Protein AF-A0A3L7YSU9-F1 (afdb_monomer_lite)

Sequence (69 aa):
MPARAWRLEPVATLHPAADGELQVSPELLQLFTDLLIPKNLHLSLATLLHSRGLADPIHARQFLDRNDR

Radius of gyration: 12.75 Å; chains: 1; bounding box: 34×26×26 Å

Secondary structure (DSSP, 8-state):
------------------SS-----HHHHHHHHHTT--HHHHHHHHHHHHHTT--SHHHHHHHHHHHH-

Structure (mmCIF, N/CA/C/O backbone):
data_AF-A0A3L7YSU9-F1
#
_entry.id   AF-A0A3L7YSU9-F1
#
loop_
_atom_site.group_PDB
_atom_site.id
_atom_site.type_symbol
_atom_site.label_atom_id
_atom_site.label_alt_id
_atom_site.label_comp_id
_atom_site.label_asym_id
_atom_site.label_entity_id
_atom_site.label_seq_id
_atom_site.pdbx_PDB_ins_code
_atom_site.Cartn_x
_atom_site.Cartn_y
_atom_site.Cartn_z
_atom_site.occupancy
_atom_site.B_iso_or_equiv
_atom_site.auth_seq_id
_atom_site.auth_comp_id
_atom_site.auth_asym_id
_atom_site.auth_atom_id
_atom_site.pdbx_PDB_model_num
ATOM 1 N N . MET A 1 1 ? -22.336 7.883 13.971 1.00 43.50 1 MET A N 1
ATOM 2 C CA . MET A 1 1 ? -21.180 7.979 13.054 1.00 43.50 1 MET A CA 1
ATOM 3 C C . MET A 1 1 ? -21.326 6.879 12.015 1.00 43.50 1 MET A C 1
ATOM 5 O O . MET A 1 1 ? -21.307 5.729 12.437 1.00 43.50 1 MET A O 1
ATOM 9 N N . PRO A 1 2 ? -21.585 7.148 10.722 1.00 50.75 2 PRO A N 1
ATOM 10 C CA . PRO A 1 2 ? -21.709 6.061 9.760 1.00 50.75 2 PRO A CA 1
ATOM 11 C C . PRO A 1 2 ? -20.313 5.574 9.350 1.00 50.75 2 PRO A C 1
ATOM 13 O O . PRO A 1 2 ? -19.436 6.372 9.022 1.00 50.75 2 PRO A O 1
ATOM 16 N N . ALA A 1 3 ? -20.108 4.258 9.407 1.00 57.25 3 ALA A N 1
ATOM 17 C CA . ALA A 1 3 ? -18.898 3.596 8.940 1.00 57.25 3 ALA A CA 1
ATOM 18 C C . ALA A 1 3 ? -18.791 3.749 7.412 1.00 57.25 3 ALA A C 1
ATOM 20 O O . ALA A 1 3 ? -19.656 3.290 6.667 1.00 57.25 3 ALA A O 1
ATOM 21 N N . ARG A 1 4 ? -17.744 4.445 6.957 1.00 60.16 4 ARG A N 1
ATOM 22 C CA . ARG A 1 4 ? -17.439 4.711 5.545 1.00 60.16 4 ARG A CA 1
ATOM 23 C C . ARG A 1 4 ? -17.018 3.395 4.879 1.00 60.16 4 ARG A C 1
ATOM 25 O O . ARG A 1 4 ? -15.937 2.877 5.142 1.00 60.16 4 ARG A O 1
ATOM 32 N N . ALA A 1 5 ? -17.911 2.828 4.071 1.00 59.78 5 ALA A N 1
ATOM 33 C CA . ALA A 1 5 ? -17.666 1.611 3.308 1.00 59.78 5 ALA A CA 1
ATOM 34 C C . ALA A 1 5 ? -16.715 1.920 2.146 1.00 59.78 5 ALA A C 1
ATOM 36 O O . ALA A 1 5 ? -17.074 2.627 1.204 1.00 59.78 5 ALA A O 1
ATOM 37 N N . TRP A 1 6 ? -15.493 1.401 2.226 1.00 54.25 6 TRP A N 1
ATOM 38 C CA . TRP A 1 6 ? -14.530 1.430 1.134 1.00 54.25 6 TRP A CA 1
ATOM 39 C C . TRP A 1 6 ? -15.095 0.583 -0.011 1.00 54.25 6 TRP A C 1
ATOM 41 O O . TRP A 1 6 ? -15.188 -0.639 0.109 1.00 54.25 6 TRP A O 1
ATOM 51 N N . ARG A 1 7 ? -15.537 1.220 -1.103 1.00 54.69 7 ARG A N 1
ATOM 52 C CA . ARG A 1 7 ? -15.914 0.490 -2.317 1.00 54.69 7 ARG A CA 1
ATOM 53 C C . ARG A 1 7 ? -14.642 -0.043 -2.966 1.00 54.69 7 ARG A C 1
ATOM 55 O O . ARG A 1 7 ? -13.884 0.707 -3.570 1.00 54.69 7 ARG A O 1
ATOM 62 N N . LEU A 1 8 ? -14.407 -1.338 -2.803 1.00 57.34 8 LEU A N 1
ATOM 63 C CA . LEU A 1 8 ? -13.368 -2.066 -3.516 1.00 57.34 8 LEU A CA 1
ATOM 64 C C . LEU A 1 8 ? -13.876 -2.344 -4.936 1.00 57.34 8 LEU A C 1
ATOM 66 O O . LEU A 1 8 ? -14.619 -3.297 -5.158 1.00 57.34 8 LEU A O 1
ATOM 70 N N . GLU A 1 9 ? -13.508 -1.493 -5.889 1.00 54.53 9 GLU A N 1
ATOM 71 C CA . GLU A 1 9 ? -13.629 -1.820 -7.312 1.00 54.53 9 GLU A CA 1
ATOM 72 C C . GLU A 1 9 ? -12.652 -2.977 -7.617 1.00 54.53 9 GLU A C 1
ATOM 74 O O . GLU A 1 9 ? -11.475 -2.893 -7.241 1.00 54.53 9 GLU A O 1
ATOM 79 N N . PRO A 1 10 ? -13.085 -4.071 -8.269 1.00 56.84 10 PRO A N 1
ATOM 80 C CA . PRO A 1 10 ? -12.216 -5.201 -8.559 1.00 56.84 10 PRO A CA 1
ATOM 81 C C . PRO A 1 10 ? -11.302 -4.841 -9.735 1.00 56.84 10 PRO A C 1
ATOM 83 O O . PRO A 1 10 ? -11.619 -5.094 -10.896 1.00 56.84 10 PRO A O 1
ATOM 86 N N . VAL A 1 11 ? -10.146 -4.241 -9.446 1.00 57.84 11 VAL A N 1
ATOM 87 C CA . VAL A 1 11 ? -9.071 -4.101 -10.436 1.00 57.84 11 VAL A CA 1
ATOM 88 C C . VAL A 1 11 ? -8.460 -5.481 -10.671 1.00 57.84 11 VAL A C 1
ATOM 90 O O . VAL A 1 11 ? -7.589 -5.965 -9.949 1.00 57.84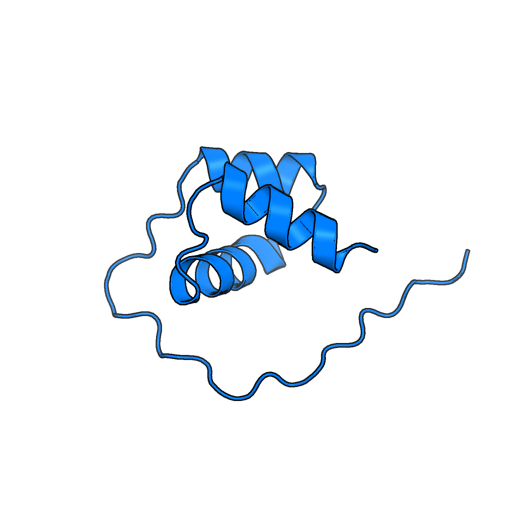 11 VAL A O 1
ATOM 93 N N . ALA A 1 12 ? -8.979 -6.132 -11.706 1.00 58.72 12 ALA A N 1
ATOM 94 C CA . ALA A 1 12 ? -8.411 -7.310 -12.322 1.00 58.72 12 ALA A CA 1
ATOM 95 C C . ALA A 1 12 ? -7.086 -6.944 -13.003 1.00 58.72 12 ALA A C 1
ATOM 97 O O . ALA A 1 12 ? -7.075 -6.348 -14.075 1.00 58.72 12 ALA A O 1
ATOM 98 N N . THR A 1 13 ? -5.978 -7.254 -12.335 1.00 53.84 13 THR A N 1
ATOM 99 C CA . THR A 1 13 ? -4.753 -7.917 -12.834 1.00 53.84 13 THR A CA 1
ATOM 100 C C . THR A 1 13 ? -3.655 -7.662 -11.809 1.00 53.84 13 THR A C 1
ATOM 102 O O . THR A 1 13 ? -2.815 -6.773 -11.945 1.00 53.84 13 THR A O 1
ATOM 105 N N . LEU A 1 14 ? -3.691 -8.453 -10.734 1.00 52.06 14 LEU A N 1
ATOM 106 C CA . LEU A 1 14 ? -2.527 -8.656 -9.881 1.00 52.06 14 LEU A CA 1
ATOM 107 C C . LEU A 1 14 ? -1.417 -9.208 -10.779 1.00 52.06 14 LEU A C 1
ATOM 109 O O . LEU A 1 14 ? -1.445 -10.377 -11.158 1.00 52.06 14 LEU A O 1
ATOM 113 N N . HIS A 1 15 ? -0.475 -8.349 -11.169 1.00 49.66 15 HIS A N 1
ATOM 114 C CA . HIS A 1 15 ? 0.811 -8.830 -11.647 1.00 49.66 15 HIS A CA 1
ATOM 115 C C . HIS A 1 15 ? 1.424 -9.611 -10.482 1.00 49.66 15 HIS A C 1
ATOM 117 O O . HIS A 1 15 ? 1.411 -9.085 -9.362 1.00 49.66 15 HIS A O 1
ATOM 123 N N . PRO A 1 16 ? 1.912 -10.847 -10.691 1.00 48.12 16 PRO A N 1
ATOM 124 C CA . PRO A 1 16 ? 2.702 -11.502 -9.668 1.00 48.12 16 PRO A CA 1
ATOM 125 C C . PRO A 1 16 ? 3.862 -10.553 -9.382 1.00 48.12 16 PRO A C 1
ATOM 127 O O . PRO A 1 16 ? 4.642 -10.237 -10.283 1.00 48.12 16 PRO A O 1
ATOM 130 N N . ALA A 1 17 ? 3.892 -10.003 -8.166 1.00 52.09 17 ALA A N 1
ATOM 131 C CA . ALA A 1 17 ? 5.060 -9.301 -7.680 1.00 52.09 17 ALA A CA 1
ATOM 132 C C . ALA A 1 17 ? 6.217 -10.268 -7.911 1.00 52.09 17 ALA A C 1
ATOM 134 O O . ALA A 1 17 ? 6.180 -11.394 -7.416 1.00 52.09 17 ALA A O 1
ATOM 135 N N . ALA A 1 18 ? 7.138 -9.875 -8.790 1.00 50.78 18 ALA A N 1
ATOM 136 C CA . ALA A 1 18 ? 8.314 -10.661 -9.087 1.00 50.78 18 ALA A CA 1
ATOM 137 C C . ALA A 1 18 ? 8.946 -11.089 -7.758 1.00 50.78 18 ALA A C 1
ATOM 139 O O . ALA A 1 18 ? 9.000 -10.280 -6.835 1.00 50.78 18 ALA A O 1
ATOM 140 N N . ASP A 1 19 ? 9.406 -12.337 -7.689 1.00 49.94 19 ASP A N 1
ATOM 141 C CA . ASP A 1 19 ? 10.134 -13.005 -6.596 1.00 49.94 19 ASP A CA 1
ATOM 142 C C . ASP A 1 19 ? 11.415 -12.275 -6.102 1.00 49.94 19 ASP A C 1
ATOM 144 O O . ASP A 1 19 ? 12.323 -12.883 -5.544 1.00 49.94 19 ASP A O 1
ATOM 148 N N . GLY A 1 20 ? 11.547 -10.966 -6.317 1.00 51.62 20 GLY A N 1
ATOM 149 C CA . GLY A 1 20 ? 12.477 -10.113 -5.595 1.00 51.62 20 GLY A CA 1
ATOM 150 C C . GLY A 1 20 ? 11.762 -9.555 -4.376 1.00 51.62 20 GLY A C 1
ATOM 151 O O . GLY A 1 20 ? 10.707 -8.940 -4.519 1.00 51.62 20 GLY A O 1
ATOM 152 N N . GLU A 1 21 ? 12.319 -9.773 -3.186 1.00 57.50 21 GLU A N 1
ATOM 153 C CA . GLU A 1 21 ? 11.824 -9.174 -1.948 1.00 57.50 21 GLU A CA 1
ATOM 154 C C . GLU A 1 21 ? 11.429 -7.716 -2.193 1.00 57.50 21 GLU A C 1
ATOM 156 O O . GLU A 1 21 ? 12.266 -6.887 -2.562 1.00 57.50 21 GLU A O 1
ATOM 161 N N . LEU A 1 22 ? 10.135 -7.416 -2.051 1.00 65.44 22 LEU A N 1
ATOM 162 C CA . LEU A 1 22 ? 9.626 -6.063 -2.188 1.00 65.44 22 LEU A CA 1
ATOM 163 C C . LEU A 1 22 ? 10.250 -5.231 -1.065 1.00 65.44 22 LEU A C 1
ATOM 165 O O . LEU A 1 22 ? 9.727 -5.177 0.048 1.00 65.44 22 LEU A O 1
ATOM 169 N N . GLN A 1 23 ? 11.387 -4.601 -1.351 1.00 67.06 23 GLN A N 1
ATOM 170 C CA . GLN A 1 23 ? 12.041 -3.689 -0.429 1.00 67.06 23 GLN A CA 1
ATOM 171 C C . GLN A 1 23 ? 11.234 -2.397 -0.405 1.00 67.06 23 GLN A C 1
ATOM 173 O O . GLN A 1 23 ? 11.429 -1.481 -1.204 1.00 67.06 23 GLN A O 1
ATOM 178 N N . VAL A 1 24 ? 10.247 -2.370 0.488 1.00 72.12 24 VAL A N 1
ATOM 179 C CA . VAL A 1 24 ? 9.452 -1.179 0.757 1.00 72.12 24 VAL A CA 1
ATOM 180 C C . VAL A 1 24 ? 10.359 -0.171 1.447 1.00 72.12 24 VAL A C 1
ATOM 182 O O . VAL A 1 24 ? 10.910 -0.457 2.509 1.00 72.12 24 VAL A O 1
ATOM 185 N N . SER A 1 25 ? 10.520 1.004 0.841 1.00 81.19 25 SER A N 1
ATOM 186 C CA . SER A 1 25 ? 11.329 2.064 1.439 1.00 81.19 25 SER A CA 1
ATOM 187 C C . SER A 1 25 ? 10.741 2.458 2.809 1.00 81.19 25 SER A C 1
ATOM 189 O O . SER A 1 25 ? 9.514 2.552 2.955 1.00 81.19 25 SER A O 1
ATOM 191 N N . PRO A 1 26 ? 11.584 2.677 3.834 1.00 84.31 26 PRO A N 1
ATOM 192 C CA . PRO A 1 26 ? 11.118 3.064 5.163 1.00 84.31 26 PRO A CA 1
ATOM 193 C C . PRO A 1 26 ? 10.357 4.397 5.142 1.00 84.31 26 PRO A C 1
ATOM 195 O O . PRO A 1 26 ? 9.420 4.577 5.916 1.00 84.31 26 PRO A O 1
ATOM 198 N N . GLU A 1 27 ? 10.681 5.298 4.215 1.00 88.88 27 GLU A N 1
ATOM 199 C CA . GLU A 1 27 ? 9.963 6.556 3.990 1.00 88.88 27 GLU A CA 1
ATOM 200 C C . GLU A 1 27 ? 8.525 6.315 3.506 1.00 88.88 27 GLU A C 1
ATOM 202 O O . GLU A 1 27 ? 7.600 7.016 3.919 1.00 88.88 27 GLU A O 1
ATOM 207 N N . LEU A 1 28 ? 8.310 5.290 2.675 1.00 88.00 28 LEU A N 1
ATOM 208 C CA . LEU A 1 28 ? 6.979 4.885 2.220 1.00 88.00 28 LEU A CA 1
ATOM 209 C C . LEU A 1 28 ? 6.145 4.294 3.371 1.00 88.00 28 LEU A C 1
ATOM 211 O O . LEU A 1 28 ? 4.960 4.594 3.508 1.00 88.00 28 LEU A O 1
ATOM 215 N N . LEU A 1 29 ? 6.770 3.488 4.236 1.00 88.31 29 LEU A N 1
ATOM 216 C CA . LEU A 1 29 ? 6.124 2.949 5.439 1.00 88.31 29 LEU A CA 1
ATOM 217 C C . LEU A 1 29 ? 5.783 4.053 6.451 1.00 88.31 29 LEU A C 1
ATOM 219 O O . LEU A 1 29 ? 4.711 4.025 7.068 1.00 88.31 29 LEU A O 1
ATOM 223 N N . GLN A 1 30 ? 6.668 5.041 6.602 1.00 90.69 30 GLN A N 1
ATOM 224 C CA . GLN A 1 30 ? 6.416 6.215 7.433 1.00 90.69 30 GLN A CA 1
ATOM 225 C C . GLN A 1 30 ? 5.223 7.007 6.894 1.00 90.69 30 GLN A C 1
ATOM 227 O O . GLN A 1 30 ? 4.305 7.308 7.651 1.00 90.69 30 GLN A O 1
ATOM 232 N N . LEU A 1 31 ? 5.162 7.230 5.579 1.00 90.69 31 LEU A N 1
ATOM 233 C CA . LEU A 1 31 ? 4.026 7.879 4.930 1.00 90.69 31 LEU A CA 1
ATOM 234 C C . LEU A 1 31 ? 2.699 7.160 5.223 1.00 90.69 31 LEU A C 1
ATOM 236 O O . LEU A 1 31 ? 1.700 7.812 5.524 1.00 90.69 31 LEU A O 1
ATOM 240 N N . PHE A 1 32 ? 2.662 5.827 5.149 1.00 91.69 32 PHE A N 1
ATOM 241 C CA . PHE A 1 32 ? 1.447 5.068 5.471 1.00 91.69 32 PHE A CA 1
ATOM 242 C C . PHE A 1 32 ? 1.034 5.225 6.930 1.00 91.69 32 PHE A C 1
ATOM 244 O O . PHE A 1 32 ? -0.157 5.291 7.231 1.00 91.69 32 PHE A O 1
ATOM 251 N N . THR A 1 33 ? 2.016 5.293 7.825 1.00 90.94 33 THR A N 1
ATOM 252 C CA . THR A 1 33 ? 1.790 5.520 9.253 1.00 90.94 33 THR A CA 1
ATOM 253 C C . THR A 1 33 ? 1.231 6.921 9.498 1.00 90.94 33 THR A C 1
ATOM 255 O O . THR A 1 33 ? 0.235 7.056 10.208 1.00 90.94 33 THR A O 1
ATOM 258 N N . ASP A 1 34 ? 1.795 7.941 8.849 1.00 91.62 34 ASP A N 1
ATOM 259 C CA . ASP A 1 34 ? 1.344 9.334 8.948 1.00 91.62 34 ASP A CA 1
ATOM 260 C C . ASP A 1 34 ? -0.070 9.529 8.379 1.00 91.62 34 ASP A C 1
ATOM 262 O O . ASP A 1 34 ? -0.840 10.355 8.867 1.00 91.62 34 ASP A O 1
ATOM 266 N N . LEU A 1 35 ? -0.432 8.748 7.357 1.00 88.94 35 LEU A N 1
ATOM 267 C CA . LEU A 1 35 ? -1.772 8.712 6.766 1.00 88.94 35 LEU A CA 1
ATOM 268 C C . LEU A 1 35 ? -2.752 7.802 7.525 1.00 88.94 35 LEU A C 1
ATOM 270 O O . LEU A 1 35 ? -3.873 7.598 7.064 1.00 88.94 35 LEU A O 1
ATOM 274 N N . LEU A 1 36 ? -2.347 7.245 8.672 1.00 91.31 36 LEU A N 1
ATOM 275 C CA . LEU A 1 36 ? -3.152 6.330 9.488 1.00 91.31 36 LEU A CA 1
ATOM 276 C C . LEU A 1 36 ? -3.682 5.116 8.700 1.00 91.31 36 LEU A C 1
ATOM 278 O O . LEU A 1 36 ? -4.737 4.562 9.021 1.00 91.31 36 LEU A O 1
ATOM 282 N N . ILE A 1 37 ? -2.945 4.674 7.676 1.00 87.69 37 ILE A N 1
ATOM 283 C CA . ILE A 1 37 ? -3.309 3.496 6.890 1.00 87.69 37 ILE A CA 1
ATOM 284 C C . ILE A 1 37 ? -3.143 2.255 7.779 1.00 87.69 37 ILE A C 1
ATOM 286 O O . ILE A 1 37 ? -2.081 2.068 8.385 1.00 87.69 37 ILE A O 1
ATOM 290 N N . PRO A 1 38 ? -4.152 1.368 7.849 1.00 89.31 38 PRO A N 1
ATOM 291 C CA . PRO A 1 38 ? -4.061 0.124 8.602 1.00 89.31 38 PRO A CA 1
ATOM 292 C C . PRO A 1 38 ? -2.848 -0.728 8.201 1.00 89.31 38 PRO A C 1
ATOM 294 O O . PRO A 1 38 ? -2.616 -0.976 7.018 1.00 89.31 38 PRO A O 1
ATOM 297 N N . LYS A 1 39 ? -2.094 -1.232 9.189 1.00 87.31 39 LYS A N 1
ATOM 298 C CA . LYS A 1 39 ? -0.857 -2.013 8.966 1.00 87.31 39 LYS A CA 1
ATOM 299 C C . LYS A 1 39 ? -1.059 -3.248 8.085 1.00 87.31 39 LYS A C 1
ATOM 301 O O . LYS A 1 39 ? -0.178 -3.601 7.310 1.00 87.31 39 LYS A O 1
ATOM 306 N N . ASN A 1 40 ? -2.227 -3.884 8.164 1.00 88.69 40 ASN A N 1
ATOM 307 C CA . ASN A 1 40 ? -2.577 -5.036 7.328 1.00 88.69 40 ASN A CA 1
ATOM 308 C C . ASN A 1 40 ? -2.687 -4.691 5.832 1.00 88.69 40 ASN A C 1
ATOM 310 O O . ASN A 1 40 ? -2.653 -5.596 5.006 1.00 8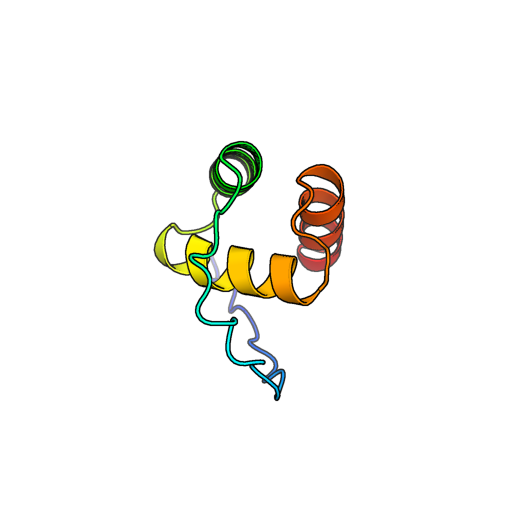8.69 40 ASN A O 1
ATOM 314 N N . LEU A 1 41 ? -2.815 -3.408 5.480 1.00 87.88 41 LEU A N 1
ATOM 315 C CA . LEU A 1 41 ? -2.864 -2.942 4.096 1.00 87.88 41 LEU A CA 1
ATOM 316 C C . LEU A 1 41 ? -1.503 -2.473 3.577 1.00 87.88 41 LEU A C 1
ATOM 318 O O . LEU A 1 41 ? -1.361 -2.332 2.368 1.00 87.88 41 LEU A O 1
ATOM 322 N N . HIS A 1 42 ? -0.503 -2.255 4.439 1.00 89.06 42 HIS A N 1
ATOM 323 C CA . HIS A 1 42 ? 0.788 -1.670 4.043 1.00 89.06 42 HIS A CA 1
ATOM 324 C C . HIS A 1 42 ? 1.469 -2.462 2.927 1.00 89.06 42 HIS A C 1
ATOM 326 O O . HIS A 1 42 ? 1.891 -1.866 1.943 1.00 89.06 42 HIS A O 1
ATOM 332 N N . LEU A 1 43 ? 1.516 -3.794 3.032 1.00 86.81 43 LEU A N 1
ATOM 333 C CA . LEU A 1 43 ? 2.138 -4.646 2.013 1.00 86.81 43 LEU A CA 1
ATOM 334 C C . LEU A 1 43 ? 1.384 -4.587 0.679 1.00 86.81 43 LEU A C 1
ATOM 336 O O . LEU A 1 43 ? 1.996 -4.386 -0.369 1.00 86.81 43 LEU A O 1
ATOM 340 N N . SER A 1 44 ? 0.057 -4.722 0.710 1.00 87.94 44 SER A N 1
ATOM 341 C CA . SER A 1 44 ? -0.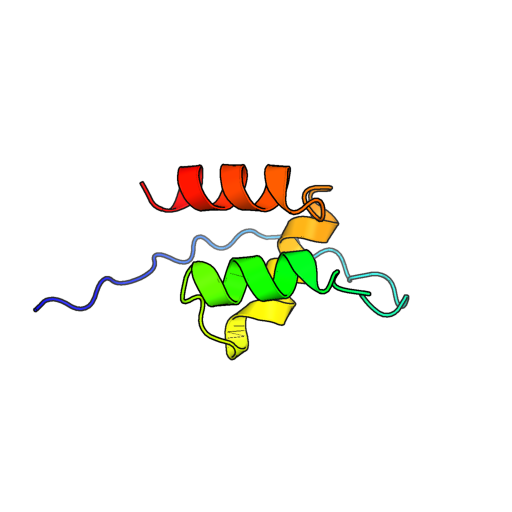783 -4.664 -0.492 1.00 87.94 44 SER A CA 1
ATOM 342 C C . SER A 1 44 ? -0.673 -3.308 -1.187 1.00 87.94 44 SER A C 1
ATOM 344 O O . SER A 1 44 ? -0.587 -3.232 -2.410 1.00 87.94 44 SER A O 1
ATOM 346 N N . LEU A 1 45 ? -0.632 -2.232 -0.402 1.00 87.94 45 LEU A N 1
ATOM 347 C CA . LEU A 1 45 ? -0.549 -0.864 -0.894 1.00 87.94 45 LEU A CA 1
ATOM 348 C C . LEU A 1 45 ? 0.850 -0.551 -1.437 1.00 87.94 45 LEU A C 1
ATOM 350 O O . LEU A 1 45 ? 0.965 0.015 -2.520 1.00 87.94 45 LEU A O 1
ATOM 354 N N . ALA A 1 46 ? 1.907 -0.995 -0.752 1.00 88.56 46 ALA A N 1
ATOM 355 C CA . ALA A 1 46 ? 3.279 -0.915 -1.248 1.00 88.56 46 ALA A CA 1
ATOM 356 C C . ALA A 1 46 ? 3.445 -1.679 -2.565 1.00 88.56 46 ALA A C 1
ATOM 358 O O . ALA A 1 46 ? 4.013 -1.148 -3.515 1.00 88.56 46 ALA A O 1
ATOM 359 N N . THR A 1 47 ? 2.891 -2.891 -2.650 1.00 87.25 47 THR A N 1
ATOM 360 C CA . THR A 1 47 ? 2.916 -3.711 -3.870 1.00 87.25 47 THR A CA 1
ATOM 361 C C . THR A 1 47 ? 2.196 -3.001 -5.013 1.00 87.25 47 THR A C 1
ATOM 363 O O . THR A 1 47 ? 2.718 -2.912 -6.124 1.00 87.25 47 THR A O 1
ATOM 366 N N . LEU A 1 48 ? 1.018 -2.434 -4.739 1.00 88.00 48 LEU A N 1
ATOM 367 C CA . LEU A 1 48 ? 0.243 -1.688 -5.726 1.00 88.00 48 LEU A CA 1
ATOM 368 C C . LEU A 1 48 ? 1.006 -0.459 -6.225 1.00 88.00 48 LEU A C 1
ATOM 370 O O . LEU A 1 48 ? 1.105 -0.253 -7.434 1.00 88.00 48 LEU A O 1
ATOM 374 N N . LEU A 1 49 ? 1.578 0.334 -5.319 1.00 89.25 49 LEU A N 1
ATOM 375 C CA . LEU A 1 49 ? 2.369 1.509 -5.679 1.00 89.25 49 LEU A CA 1
ATOM 376 C C . LEU A 1 49 ? 3.600 1.116 -6.496 1.00 89.25 49 LEU A C 1
ATOM 378 O O . LEU A 1 49 ? 3.853 1.717 -7.537 1.00 89.25 49 LEU A O 1
ATOM 382 N N . HIS A 1 50 ? 4.309 0.062 -6.095 1.00 86.69 50 HIS A N 1
ATOM 383 C CA . HIS A 1 50 ? 5.473 -0.440 -6.817 1.00 86.69 50 HIS A CA 1
ATOM 384 C C . HIS A 1 50 ? 5.119 -0.916 -8.230 1.00 86.69 50 HIS A C 1
ATOM 386 O O . HIS A 1 50 ? 5.761 -0.501 -9.192 1.00 86.69 50 HIS A O 1
ATOM 392 N N . SER A 1 51 ? 4.033 -1.682 -8.382 1.00 85.12 51 SER A N 1
ATOM 3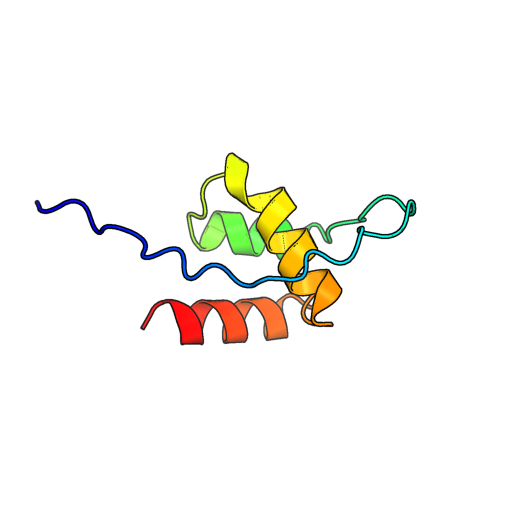93 C CA . SER A 1 51 ? 3.549 -2.146 -9.693 1.00 85.12 51 SER A CA 1
ATOM 394 C C . SER A 1 51 ? 3.172 -1.006 -10.646 1.00 85.12 51 SER A C 1
ATOM 396 O O . SER A 1 51 ? 3.191 -1.174 -11.862 1.00 85.12 51 SER A O 1
ATOM 398 N N . ARG A 1 52 ? 2.849 0.172 -10.098 1.00 84.50 52 ARG A N 1
ATOM 399 C CA . ARG A 1 52 ? 2.503 1.379 -10.857 1.00 84.50 52 ARG A CA 1
ATOM 400 C C . ARG A 1 52 ? 3.673 2.347 -11.038 1.00 84.50 52 ARG A C 1
ATOM 402 O O . ARG A 1 52 ? 3.464 3.431 -11.571 1.00 84.50 52 ARG A O 1
ATOM 409 N N . GLY A 1 53 ? 4.880 1.997 -10.585 1.00 86.81 53 GLY A N 1
ATOM 410 C CA . GLY A 1 53 ? 6.031 2.908 -10.610 1.00 86.81 53 GLY A CA 1
ATOM 411 C C . GLY A 1 53 ? 5.899 4.097 -9.647 1.00 86.81 53 GLY A C 1
ATOM 412 O O . GLY A 1 53 ? 6.571 5.108 -9.814 1.00 86.81 53 GLY A O 1
ATOM 413 N N . LEU A 1 54 ? 5.031 3.985 -8.638 1.00 88.19 54 LEU A N 1
ATOM 414 C CA . LEU A 1 54 ? 4.740 4.999 -7.617 1.00 88.19 54 LEU A CA 1
ATOM 415 C C . LEU A 1 54 ? 5.373 4.649 -6.260 1.00 88.19 54 LEU A C 1
ATOM 417 O O . LEU A 1 54 ? 4.895 5.101 -5.226 1.00 88.19 54 LEU A O 1
ATOM 421 N N . ALA A 1 55 ? 6.424 3.823 -6.243 1.00 84.19 55 ALA A N 1
ATOM 422 C CA . ALA A 1 55 ? 7.161 3.482 -5.021 1.00 84.19 55 ALA A CA 1
ATOM 423 C C . ALA A 1 55 ? 7.969 4.661 -4.442 1.00 84.19 55 ALA A C 1
ATOM 425 O O . ALA A 1 55 ? 8.546 4.539 -3.367 1.00 84.19 55 ALA A O 1
ATOM 426 N N . ASP A 1 56 ? 8.015 5.794 -5.143 1.00 87.56 56 ASP A N 1
ATOM 427 C CA . ASP A 1 56 ? 8.559 7.036 -4.609 1.00 87.56 56 ASP A CA 1
ATOM 428 C C . ASP A 1 56 ? 7.575 7.667 -3.597 1.00 87.56 56 ASP A C 1
ATOM 430 O O . ASP A 1 56 ? 6.390 7.806 -3.921 1.00 87.56 56 ASP A O 1
ATOM 434 N N . PRO A 1 57 ? 8.021 8.092 -2.399 1.00 85.31 57 PRO A N 1
ATOM 435 C CA . PRO A 1 57 ? 7.141 8.638 -1.362 1.00 85.31 57 PRO A CA 1
ATOM 436 C C . PRO A 1 57 ? 6.333 9.867 -1.798 1.00 85.31 57 PRO A C 1
ATOM 438 O O . PRO A 1 57 ? 5.188 10.034 -1.371 1.00 85.31 57 PRO A O 1
ATOM 441 N N . ILE A 1 58 ? 6.887 10.727 -2.659 1.00 88.38 58 ILE A N 1
ATOM 442 C CA . ILE A 1 58 ? 6.208 11.940 -3.131 1.00 88.38 58 ILE A CA 1
ATOM 443 C C . ILE A 1 58 ? 5.087 11.550 -4.094 1.00 88.38 58 ILE A C 1
ATOM 445 O O . ILE A 1 58 ? 3.952 12.019 -3.960 1.00 88.38 58 ILE A O 1
ATOM 449 N N . HIS A 1 59 ? 5.374 10.651 -5.036 1.00 88.19 59 HIS A N 1
ATOM 450 C CA . HIS A 1 59 ? 4.368 10.148 -5.971 1.00 88.19 59 HIS A CA 1
ATOM 451 C C . HIS A 1 59 ? 3.288 9.314 -5.268 1.00 88.19 59 HIS A C 1
ATOM 453 O O . HIS A 1 59 ? 2.101 9.478 -5.560 1.00 88.19 59 HIS A O 1
ATOM 459 N N . ALA A 1 60 ? 3.673 8.484 -4.296 1.00 89.31 60 ALA A N 1
ATOM 460 C CA . ALA A 1 60 ? 2.754 7.732 -3.450 1.00 89.31 60 ALA A CA 1
ATOM 461 C C . ALA A 1 60 ? 1.803 8.659 -2.686 1.00 89.31 60 ALA A C 1
ATOM 463 O O . ALA A 1 60 ? 0.590 8.459 -2.725 1.00 89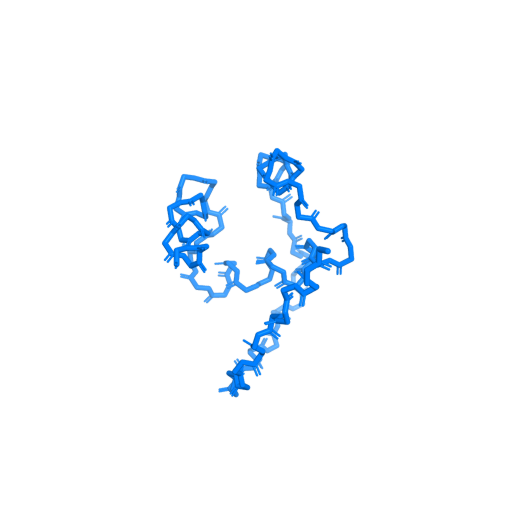.31 60 ALA A O 1
ATOM 464 N N . ARG A 1 61 ? 2.328 9.716 -2.050 1.00 88.31 61 ARG A N 1
ATOM 465 C CA . ARG A 1 61 ? 1.534 10.739 -1.348 1.00 88.31 61 ARG A CA 1
ATOM 466 C C . ARG A 1 61 ? 0.494 11.360 -2.274 1.00 88.31 61 ARG A C 1
ATOM 468 O O . ARG A 1 61 ? -0.680 11.393 -1.925 1.00 88.31 61 ARG A O 1
ATOM 475 N N . GLN A 1 62 ? 0.915 11.837 -3.445 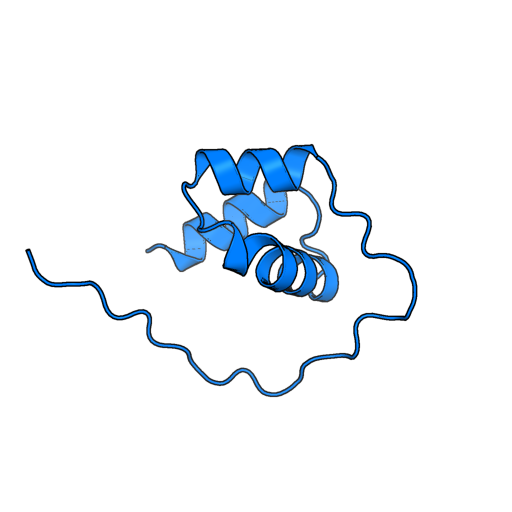1.00 89.81 62 GLN A N 1
ATOM 476 C CA . GLN A 1 62 ? 0.018 12.482 -4.408 1.00 89.81 62 GLN A CA 1
ATOM 477 C C . GLN A 1 62 ? -1.058 11.527 -4.923 1.00 89.81 62 GLN A C 1
ATOM 479 O O . GLN A 1 62 ? -2.208 11.924 -5.097 1.00 89.81 62 GLN A O 1
ATOM 484 N N . PHE A 1 63 ? -0.692 10.269 -5.174 1.00 89.06 63 PHE A N 1
ATOM 485 C CA . PHE A 1 63 ? -1.646 9.249 -5.578 1.00 89.06 63 PHE A CA 1
ATOM 486 C C . PHE A 1 63 ? -2.679 9.004 -4.477 1.00 89.06 63 PHE A C 1
ATOM 488 O O . PHE A 1 63 ? -3.873 9.023 -4.757 1.00 89.06 63 PHE A O 1
ATOM 495 N N . LEU A 1 64 ? -2.246 8.826 -3.231 1.00 87.50 64 LEU A N 1
ATOM 496 C CA . LEU A 1 64 ? -3.150 8.568 -2.111 1.00 87.50 64 LEU A CA 1
ATOM 497 C C . LEU A 1 64 ? -4.071 9.758 -1.826 1.00 87.50 64 LEU A C 1
ATOM 499 O O . LEU A 1 64 ? -5.273 9.562 -1.695 1.00 87.50 64 LEU A O 1
ATOM 503 N N . ASP A 1 65 ? -3.545 10.982 -1.846 1.00 87.31 65 ASP A N 1
ATOM 504 C CA . ASP A 1 65 ? -4.325 12.212 -1.653 1.00 87.31 65 ASP A CA 1
ATOM 505 C C . ASP A 1 65 ? -5.415 12.388 -2.727 1.00 87.31 65 ASP A C 1
ATOM 507 O O . ASP A 1 65 ? -6.555 12.742 -2.432 1.00 87.31 65 ASP A O 1
ATOM 511 N N . ARG A 1 66 ? -5.102 12.053 -3.987 1.00 86.00 66 ARG A N 1
ATOM 512 C CA . ARG A 1 66 ? -6.086 12.071 -5.081 1.00 86.00 66 ARG A CA 1
ATOM 513 C C . ARG A 1 66 ? -7.193 11.030 -4.927 1.00 86.00 66 ARG A C 1
ATOM 515 O O . ARG A 1 66 ? -8.275 11.263 -5.450 1.00 86.00 66 ARG A O 1
ATOM 522 N N . ASN A 1 67 ? -6.917 9.897 -4.282 1.00 78.00 67 ASN A N 1
ATOM 523 C CA . ASN A 1 67 ? -7.885 8.809 -4.099 1.00 78.00 67 ASN A CA 1
ATOM 524 C C . ASN A 1 67 ? -8.668 8.910 -2.773 1.00 78.00 67 ASN A C 1
ATOM 526 O O . ASN A 1 67 ? -9.611 8.147 -2.584 1.00 78.00 67 ASN A O 1
ATOM 530 N N . ASP A 1 68 ? -8.289 9.812 -1.859 1.00 70.88 68 ASP A N 1
ATOM 531 C CA . ASP A 1 68 ? -9.022 10.054 -0.604 1.00 70.88 68 ASP A CA 1
ATOM 532 C C . ASP A 1 68 ? -10.217 11.020 -0.767 1.00 70.88 68 ASP A C 1
ATOM 534 O O . ASP A 1 68 ? -11.165 10.973 0.029 1.00 70.88 68 ASP A O 1
ATOM 538 N N . ARG A 1 69 ? -10.178 11.863 -1.810 1.00 55.25 69 ARG A N 1
ATOM 539 C CA . ARG A 1 69 ? -11.252 12.786 -2.221 1.00 55.25 69 ARG A CA 1
ATOM 540 C C . ARG A 1 69 ? -12.446 12.067 -2.843 1.00 55.25 69 ARG A C 1
ATOM 542 O O . ARG A 1 69 ? -13.581 12.467 -2.498 1.00 55.25 69 ARG A O 1
#

pLDDT: mean 75.86, std 15.93, range [43.5, 91.69]

Foldseek 3Di:
DDDDDDPDDPPPDDDPPPPDPLPQDVLQVVLCVVVVPDPVCSVVLCSVCVVVVNSDNVSSNVVVVVVVD